Protein AF-A0A934HRL0-F1 (afdb_monomer_lite)

Organism: NCBI:txid2795731

Sequence (102 aa):
MAGRKRFSDLEMTQWEEAAETKRPSPIEYPNADEIPRTTGLALHALPDGIAARFRQADGSEVTLNLNPIVAFSLARTITAGGVAAGWLNTNGQPCNPIDTDE

pLDDT: mean 78.69, std 13.92, range [35.19, 93.19]

Secondary structure (DSSP, 8-state):
----PPPPHHHHHHHHHHHHHTPPPP--PPPTTTS--EEEEEEEEETTEEEEEEEETTS-EEEEEE-HHHHHHHHHHHHHHHHHTTSB-TTSPBP-------

Foldseek 3Di:
DPPDDDDDPVNVVVVVVVCVVPPPDPPPPDDPVPPFAFPDWDWDDDPFFIWIWTQGPVRDIDIDTGGNVRRVVVLVVVQVVCCVVQQAPPVSHGPPPDPPDD

Radius of gyration: 20.65 Å; chains: 1; bounding box: 60×29×47 Å

Structure (mmCIF, N/CA/C/O backbone):
data_AF-A0A934HRL0-F1
#
_entry.id   AF-A0A934HRL0-F1
#
loop_
_atom_site.group_PDB
_atom_site.id
_atom_site.type_symbol
_atom_site.label_atom_id
_atom_site.label_alt_id
_atom_site.label_comp_id
_atom_site.label_asym_id
_atom_site.label_entity_id
_atom_site.label_seq_id
_atom_site.pdbx_PDB_ins_code
_atom_site.Cartn_x
_atom_site.Cartn_y
_atom_site.Cartn_z
_atom_site.occupancy
_atom_site.B_iso_or_equiv
_atom_site.auth_seq_id
_atom_site.auth_comp_id
_atom_site.auth_asym_id
_atom_site.auth_atom_id
_atom_site.pdbx_PDB_model_num
ATOM 1 N N . MET A 1 1 ? -36.374 -5.136 11.683 1.00 46.22 1 MET A N 1
ATOM 2 C CA . MET A 1 1 ? -35.178 -4.420 11.191 1.00 46.22 1 MET A CA 1
ATOM 3 C C . MET A 1 1 ? -35.010 -3.166 12.033 1.00 46.22 1 MET A C 1
ATOM 5 O O . MET A 1 1 ? -35.846 -2.280 11.934 1.00 46.22 1 MET A O 1
ATOM 9 N N . ALA A 1 2 ? -34.024 -3.122 12.930 1.00 49.66 2 ALA A N 1
ATOM 10 C CA . ALA A 1 2 ? -33.752 -1.918 13.713 1.00 49.66 2 ALA A CA 1
ATOM 11 C C . ALA A 1 2 ? -33.122 -0.874 12.780 1.00 49.66 2 ALA A C 1
ATOM 13 O O . ALA A 1 2 ? -32.036 -1.099 12.247 1.00 49.66 2 ALA A O 1
ATOM 14 N N . GLY A 1 3 ? -33.838 0.221 12.512 1.00 52.28 3 GLY A N 1
ATOM 15 C CA . GLY A 1 3 ? -33.319 1.319 11.701 1.00 52.28 3 GLY A CA 1
ATOM 16 C C . GLY A 1 3 ? -32.042 1.860 12.336 1.00 52.28 3 GLY A C 1
ATOM 17 O O . GLY A 1 3 ? -32.031 2.154 13.531 1.00 52.28 3 GLY A O 1
ATOM 18 N N . ARG A 1 4 ? -30.956 1.955 11.558 1.00 60.72 4 ARG A N 1
ATOM 19 C CA . ARG A 1 4 ? -29.721 2.602 12.017 1.00 60.72 4 ARG A CA 1
ATOM 20 C C . ARG A 1 4 ? -30.073 4.023 12.454 1.00 60.72 4 ARG A C 1
ATOM 22 O O . ARG A 1 4 ? -30.495 4.837 11.634 1.00 60.72 4 ARG A O 1
ATOM 29 N N . LYS A 1 5 ? -29.957 4.281 13.755 1.00 76.88 5 LYS A N 1
ATOM 30 C CA . LYS A 1 5 ? -30.200 5.591 14.355 1.00 76.88 5 LYS A CA 1
ATOM 31 C C . LYS A 1 5 ? -29.153 6.546 13.779 1.00 76.88 5 LYS A C 1
ATOM 33 O O . LYS A 1 5 ? -27.967 6.228 13.810 1.00 76.88 5 LYS A O 1
ATOM 38 N N . ARG A 1 6 ? -29.589 7.654 13.173 1.00 81.38 6 ARG A N 1
ATOM 39 C CA . ARG A 1 6 ? -28.662 8.714 12.753 1.00 81.38 6 ARG A CA 1
ATOM 40 C C . ARG A 1 6 ? -27.983 9.274 14.001 1.00 81.38 6 ARG A C 1
ATOM 42 O O . ARG A 1 6 ? -28.641 9.371 15.038 1.00 81.38 6 ARG A O 1
ATOM 49 N N . PHE A 1 7 ? -26.707 9.624 13.877 1.00 85.38 7 PHE A N 1
ATOM 50 C CA . PHE A 1 7 ? -26.019 10.392 14.906 1.00 85.38 7 PHE A CA 1
ATOM 51 C C . PHE A 1 7 ? -26.753 11.718 15.108 1.00 85.38 7 PHE A C 1
ATOM 53 O O . PHE A 1 7 ? -27.204 12.341 14.144 1.00 85.38 7 PHE A O 1
ATOM 60 N N . SER A 1 8 ? -26.933 12.089 16.367 1.00 89.38 8 SER A N 1
ATOM 61 C CA . SER A 1 8 ? -27.444 13.392 16.768 1.00 89.38 8 SER A CA 1
ATOM 62 C C . SER A 1 8 ? -26.399 14.479 16.528 1.00 89.38 8 SER A C 1
ATOM 64 O O . SER A 1 8 ? -25.200 14.202 16.480 1.00 89.38 8 SER A O 1
ATOM 66 N N . ASP A 1 9 ? -26.852 15.727 16.432 1.00 90.94 9 ASP A N 1
ATOM 67 C CA . ASP A 1 9 ? -25.958 16.875 16.243 1.00 90.94 9 ASP A CA 1
ATOM 68 C C . ASP A 1 9 ? -24.924 16.973 17.378 1.00 90.94 9 ASP A C 1
ATOM 70 O O . ASP A 1 9 ? -23.756 17.249 17.131 1.00 90.94 9 ASP A O 1
ATOM 74 N N . LEU A 1 10 ? -25.320 16.631 18.611 1.00 91.25 10 LEU A N 1
ATOM 75 C CA . LEU A 1 10 ? -24.422 16.591 19.767 1.00 91.25 10 LEU A CA 1
ATOM 76 C C . LEU A 1 10 ? -23.323 15.527 19.629 1.00 91.25 10 LEU A C 1
ATOM 78 O O . LEU A 1 10 ? -22.169 15.796 19.953 1.00 91.25 10 LEU A O 1
ATOM 82 N N . GLU A 1 11 ? -23.667 14.328 19.149 1.00 89.56 11 GLU A N 1
ATOM 83 C CA . GLU A 1 11 ? -22.688 13.258 18.903 1.00 89.56 11 GLU A CA 1
ATOM 84 C C . GLU A 1 11 ? -21.698 13.653 17.800 1.00 89.56 11 GLU A C 1
ATOM 86 O O . GLU A 1 11 ? -20.513 13.336 17.900 1.00 89.56 11 GLU A O 1
ATOM 91 N N . MET A 1 12 ? -22.164 14.379 16.778 1.00 91.19 12 MET A N 1
ATOM 92 C CA . MET A 1 12 ? -21.310 14.901 15.710 1.00 91.19 12 MET A CA 1
ATOM 93 C C . MET A 1 12 ? -20.353 15.980 16.225 1.00 91.19 12 MET A C 1
ATOM 95 O O . MET A 1 12 ? -19.151 15.863 16.003 1.00 91.19 12 MET A O 1
ATOM 99 N N . THR A 1 13 ? -20.845 16.969 16.978 1.00 91.31 13 THR A N 1
ATOM 100 C CA . THR A 1 13 ? -20.002 18.034 17.550 1.00 91.31 13 THR A CA 1
ATOM 101 C C . THR A 1 13 ? -18.938 17.473 18.495 1.00 91.31 13 THR A C 1
ATOM 103 O O . THR A 1 13 ? -17.768 17.826 18.387 1.00 91.31 13 THR A O 1
ATOM 106 N N . GLN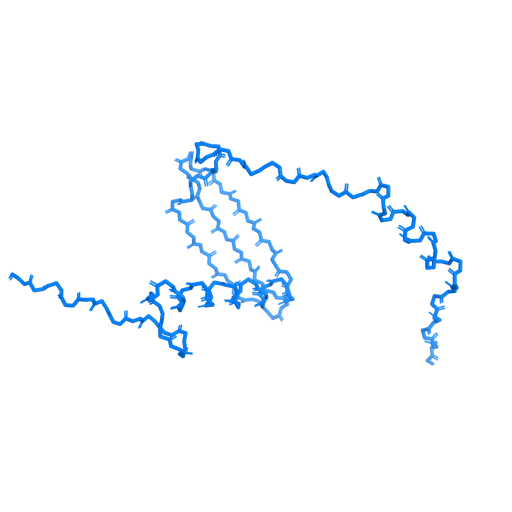 A 1 14 ? -19.304 16.537 19.376 1.00 89.81 14 GLN A N 1
ATOM 107 C CA . GLN A 1 14 ? -18.343 15.900 20.286 1.00 89.81 14 GLN A CA 1
ATOM 108 C C . GLN A 1 14 ? -17.281 15.084 19.540 1.00 89.81 14 GLN A C 1
ATOM 110 O O . GLN A 1 14 ? -16.123 15.032 19.960 1.00 89.81 14 GLN A O 1
ATOM 115 N N . TRP A 1 15 ? -17.661 14.429 18.441 1.00 85.38 15 TRP A N 1
ATOM 116 C CA . TRP A 1 15 ? -16.716 13.703 17.599 1.00 85.38 15 TRP A CA 1
ATOM 117 C C . TRP A 1 15 ? -15.746 14.650 16.880 1.00 85.38 15 TRP A C 1
ATOM 119 O O . TRP A 1 15 ? -14.548 14.370 16.856 1.00 85.38 15 TRP A O 1
ATOM 129 N N . GLU A 1 16 ? -16.232 15.777 16.354 1.00 85.12 16 GLU A N 1
ATOM 130 C CA . GLU A 1 16 ? -15.404 16.801 15.705 1.00 85.12 16 GLU A CA 1
ATOM 131 C C . GLU A 1 16 ? -14.391 17.406 16.686 1.00 85.12 16 GLU A C 1
ATOM 133 O O . GLU A 1 16 ? -13.190 17.388 16.416 1.00 85.12 16 GLU A O 1
ATOM 138 N N . GLU A 1 17 ? -14.833 17.827 17.873 1.00 87.06 17 GLU A N 1
ATOM 139 C CA . GLU A 1 17 ? -13.952 18.348 18.930 1.00 87.06 17 GLU A CA 1
ATOM 140 C C . GLU A 1 17 ? -12.891 17.315 19.362 1.00 87.06 17 GLU A C 1
ATOM 142 O O . GLU A 1 17 ? -11.707 17.628 19.548 1.00 87.06 17 GLU A O 1
ATOM 147 N N . ALA A 1 18 ? -13.282 16.042 19.481 1.00 80.06 18 ALA A N 1
ATOM 148 C CA . ALA A 1 18 ? -12.355 14.957 19.791 1.00 80.06 18 ALA A CA 1
ATOM 149 C C . ALA A 1 18 ? -11.348 14.695 18.655 1.00 80.06 18 ALA A C 1
ATOM 151 O O . ALA A 1 18 ? -10.199 14.333 18.922 1.00 80.06 18 ALA A O 1
ATOM 152 N N . ALA A 1 19 ? -11.757 14.866 17.397 1.00 76.62 19 ALA A N 1
ATOM 153 C CA . ALA A 1 19 ? -10.884 14.721 16.237 1.00 76.62 19 ALA A CA 1
ATOM 154 C C . ALA A 1 19 ? -9.869 15.869 16.142 1.00 76.62 19 ALA A C 1
ATOM 156 O O . ALA A 1 19 ? -8.720 15.640 15.766 1.00 76.62 19 ALA A O 1
ATOM 157 N N . GLU A 1 20 ? -10.254 17.088 16.528 1.00 73.44 20 GLU A N 1
ATOM 158 C CA . GLU A 1 20 ? -9.348 18.239 16.550 1.00 73.44 20 GLU A CA 1
ATOM 159 C C . GLU A 1 20 ? -8.294 18.151 17.653 1.00 73.44 20 GLU A C 1
ATOM 161 O O . GLU A 1 20 ? -7.124 18.459 17.424 1.00 73.44 20 GLU A O 1
ATOM 166 N N . THR A 1 21 ? -8.686 17.674 18.833 1.00 71.44 21 THR A N 1
ATOM 167 C CA . THR A 1 21 ? -7.776 17.505 19.977 1.00 71.44 21 THR A CA 1
ATOM 168 C C . THR A 1 21 ? -6.824 16.317 19.825 1.00 71.44 21 THR A C 1
ATOM 170 O O . THR A 1 21 ? -5.763 16.299 20.446 1.00 71.44 21 THR A O 1
ATOM 173 N N . LYS A 1 22 ? -7.165 15.337 18.979 1.00 62.72 22 LYS A N 1
ATOM 174 C CA . LYS A 1 22 ? -6.344 14.151 18.677 1.00 62.72 22 LYS A CA 1
ATOM 175 C C . LYS A 1 22 ? -5.798 14.161 17.253 1.00 62.72 22 LYS A C 1
ATOM 177 O O . LYS A 1 22 ? -5.583 13.093 16.673 1.00 62.72 22 LYS A O 1
ATOM 182 N N . ARG A 1 23 ? -5.587 15.345 16.669 1.00 63.69 23 ARG A N 1
ATOM 183 C CA . ARG A 1 23 ? -4.921 15.437 15.367 1.00 63.69 23 ARG A CA 1
ATOM 184 C C . ARG A 1 23 ? -3.571 14.721 15.471 1.00 63.69 23 ARG A C 1
ATOM 186 O O . ARG A 1 23 ? -2.820 15.012 16.405 1.00 63.69 23 ARG A O 1
ATOM 193 N N . PRO A 1 24 ? -3.266 13.775 14.562 1.00 62.59 24 PRO A N 1
ATOM 194 C CA . PRO A 1 24 ? -1.934 13.206 14.483 1.00 62.59 24 PRO A CA 1
ATOM 195 C C . PRO A 1 24 ? -0.925 14.347 14.436 1.00 62.59 24 PRO A C 1
ATOM 197 O O . PRO A 1 24 ? -1.152 15.335 13.729 1.00 62.59 24 PRO A O 1
ATOM 200 N N . SER A 1 25 ? 0.158 14.223 15.202 1.00 65.75 25 SER A N 1
ATOM 201 C CA . SER A 1 25 ? 1.264 15.167 15.105 1.00 65.75 25 SER A CA 1
ATOM 202 C C . SER A 1 25 ? 1.647 15.330 13.631 1.00 65.75 25 SER A C 1
ATOM 204 O O . SER A 1 25 ? 1.589 14.340 12.888 1.00 65.75 25 SER A O 1
ATOM 206 N N . PRO A 1 26 ? 2.012 16.548 13.191 1.00 61.47 26 PRO A N 1
ATOM 207 C CA . PRO A 1 26 ? 2.562 16.745 11.862 1.00 61.47 26 PRO A CA 1
ATOM 208 C C . PRO A 1 26 ? 3.627 15.680 11.613 1.00 61.47 26 PRO A C 1
ATOM 210 O O . PRO A 1 26 ? 4.503 15.475 12.452 1.00 61.47 26 PRO A O 1
ATOM 213 N N . ILE A 1 27 ? 3.498 14.956 10.504 1.00 63.94 27 ILE A N 1
ATOM 214 C CA . ILE A 1 27 ? 4.500 13.971 10.121 1.00 63.94 27 ILE A CA 1
ATOM 215 C C . ILE A 1 27 ? 5.743 14.778 9.760 1.00 63.94 27 ILE A C 1
ATOM 217 O O . ILE A 1 27 ? 5.788 15.416 8.708 1.00 63.94 27 ILE A O 1
ATOM 221 N N . GLU A 1 28 ? 6.731 14.791 10.648 1.00 64.94 28 GLU A N 1
ATOM 222 C CA . GLU A 1 28 ? 8.091 15.127 10.253 1.00 64.94 28 GLU A CA 1
ATOM 223 C C . GLU A 1 28 ? 8.499 14.054 9.247 1.00 64.94 28 GLU A C 1
ATOM 225 O O . GLU A 1 28 ? 8.483 12.861 9.557 1.00 64.94 28 GLU A O 1
ATOM 230 N N . TYR A 1 29 ? 8.740 14.460 7.999 1.00 58.22 29 TYR A N 1
ATOM 231 C CA . TYR A 1 29 ? 9.237 13.526 7.000 1.00 58.22 29 TYR A CA 1
ATOM 232 C C . TYR A 1 29 ? 10.587 13.019 7.511 1.00 58.22 29 TYR A C 1
ATOM 234 O O . TYR A 1 29 ? 11.484 13.846 7.690 1.00 58.22 29 TYR A O 1
ATOM 242 N N . PRO A 1 30 ? 10.733 11.709 7.778 1.00 58.84 30 PRO A N 1
ATOM 243 C CA . PRO A 1 30 ? 11.999 11.168 8.244 1.00 58.84 30 PRO A CA 1
ATOM 244 C C . PRO A 1 30 ? 13.102 11.548 7.260 1.00 58.84 30 PRO A C 1
ATOM 246 O O . PRO A 1 30 ? 12.879 11.564 6.040 1.00 58.84 30 PRO A O 1
ATOM 249 N N . ASN A 1 31 ? 14.292 11.846 7.784 1.00 64.31 31 ASN A N 1
ATOM 250 C CA . ASN A 1 31 ? 15.462 12.030 6.932 1.00 64.31 31 ASN A CA 1
ATOM 251 C C . ASN A 1 31 ? 15.621 10.784 6.048 1.00 64.31 31 ASN A C 1
ATOM 253 O O . ASN A 1 31 ? 15.291 9.675 6.467 1.00 64.31 31 ASN A O 1
ATOM 257 N N . ALA A 1 32 ? 16.132 10.930 4.823 1.00 61.50 32 ALA A N 1
ATOM 258 C CA . ALA A 1 32 ? 16.281 9.791 3.906 1.00 61.50 32 ALA A CA 1
ATOM 259 C C . ALA A 1 32 ? 17.090 8.622 4.516 1.00 61.50 32 ALA A C 1
ATOM 261 O O . ALA A 1 32 ? 16.902 7.470 4.126 1.00 61.50 32 ALA A O 1
ATOM 262 N N . ASP A 1 33 ? 17.945 8.923 5.497 1.00 65.00 33 ASP A N 1
ATOM 263 C CA . ASP A 1 33 ? 18.749 7.962 6.256 1.00 65.00 33 ASP A CA 1
ATOM 264 C C . ASP A 1 33 ? 17.971 7.241 7.376 1.00 65.00 33 ASP A C 1
ATOM 266 O O . ASP A 1 33 ? 18.381 6.172 7.820 1.00 65.00 33 ASP A O 1
ATOM 270 N N . GLU A 1 34 ? 16.834 7.788 7.809 1.00 64.31 34 GLU A N 1
ATOM 271 C CA . GLU A 1 34 ? 15.942 7.227 8.836 1.00 64.31 34 GLU A CA 1
ATOM 272 C C . GLU A 1 34 ? 14.820 6.370 8.237 1.00 64.31 34 GLU A C 1
ATOM 274 O O . GLU A 1 34 ? 14.162 5.619 8.957 1.00 64.31 34 GLU A O 1
ATOM 279 N N . ILE A 1 35 ? 14.587 6.462 6.922 1.00 68.44 35 ILE A N 1
ATOM 280 C CA . ILE A 1 35 ? 13.593 5.636 6.235 1.00 68.44 35 ILE A CA 1
ATOM 281 C C . ILE A 1 35 ? 14.124 4.199 6.177 1.00 68.44 35 ILE A C 1
ATOM 283 O O . ILE A 1 35 ? 15.140 3.955 5.514 1.00 68.44 35 ILE A O 1
ATOM 287 N N . PRO A 1 36 ? 13.441 3.216 6.799 1.00 66.44 36 PRO A N 1
ATOM 288 C CA . PRO A 1 36 ? 13.862 1.827 6.722 1.00 66.44 36 PRO A CA 1
ATOM 289 C C . PRO A 1 36 ? 13.929 1.386 5.261 1.00 66.44 36 PRO A C 1
ATOM 291 O O . PRO A 1 36 ? 12.922 1.352 4.545 1.00 66.44 36 PRO A O 1
ATOM 294 N N . ARG A 1 37 ? 15.136 1.056 4.794 1.00 77.00 37 AR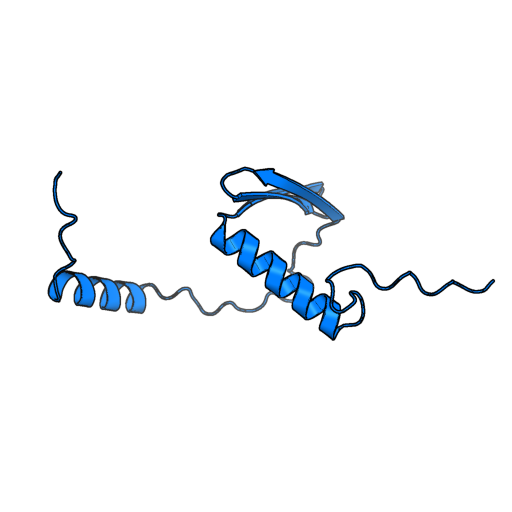G A N 1
ATOM 295 C CA . ARG A 1 37 ? 15.337 0.611 3.416 1.00 77.00 37 ARG A CA 1
ATOM 296 C C . ARG A 1 37 ? 14.736 -0.776 3.255 1.00 77.00 37 ARG A C 1
ATOM 298 O O . ARG A 1 37 ? 15.236 -1.753 3.810 1.00 77.00 37 ARG A O 1
ATOM 305 N N . THR A 1 38 ? 13.658 -0.847 2.484 1.00 80.88 38 THR A N 1
ATOM 306 C CA . THR A 1 38 ? 13.036 -2.116 2.107 1.00 80.88 38 THR A CA 1
ATOM 307 C C . THR A 1 38 ? 13.899 -2.791 1.045 1.00 80.88 38 THR A C 1
ATOM 309 O O . THR A 1 38 ? 14.132 -2.227 -0.020 1.00 80.88 38 THR A O 1
ATOM 312 N N . THR A 1 39 ? 14.360 -4.004 1.333 1.00 87.19 39 THR A N 1
ATOM 313 C CA . THR A 1 39 ? 15.142 -4.852 0.419 1.00 87.19 39 THR A CA 1
ATOM 314 C C . THR A 1 39 ? 14.293 -5.928 -0.253 1.00 87.19 39 THR A C 1
ATOM 316 O O . THR A 1 39 ? 14.714 -6.507 -1.250 1.00 87.19 39 THR A O 1
ATOM 319 N N . GLY A 1 40 ? 13.086 -6.190 0.257 1.00 84.38 40 GLY A N 1
ATOM 320 C CA . GLY A 1 40 ? 12.142 -7.121 -0.352 1.00 84.38 40 GLY A CA 1
ATOM 321 C C . GLY A 1 40 ? 10.692 -6.741 -0.083 1.00 84.38 40 GLY A C 1
ATOM 322 O O . GLY A 1 40 ? 10.362 -6.263 1.001 1.00 84.38 40 GLY A O 1
ATOM 323 N N . LEU A 1 41 ? 9.830 -6.990 -1.068 1.00 89.75 41 LEU A N 1
ATOM 324 C CA . LEU A 1 41 ? 8.391 -6.757 -0.999 1.00 89.75 41 LEU A CA 1
ATOM 325 C C . LEU A 1 41 ? 7.646 -8.015 -1.448 1.00 89.75 41 LEU A C 1
ATOM 327 O O . LEU A 1 41 ? 7.908 -8.541 -2.528 1.00 89.75 41 LEU A O 1
ATOM 331 N N . ALA A 1 42 ? 6.683 -8.459 -0.644 1.00 88.19 42 ALA A N 1
ATOM 332 C CA . ALA A 1 42 ? 5.686 -9.444 -1.038 1.00 88.19 42 ALA A CA 1
ATOM 333 C C . ALA A 1 42 ? 4.284 -8.870 -0.813 1.00 88.19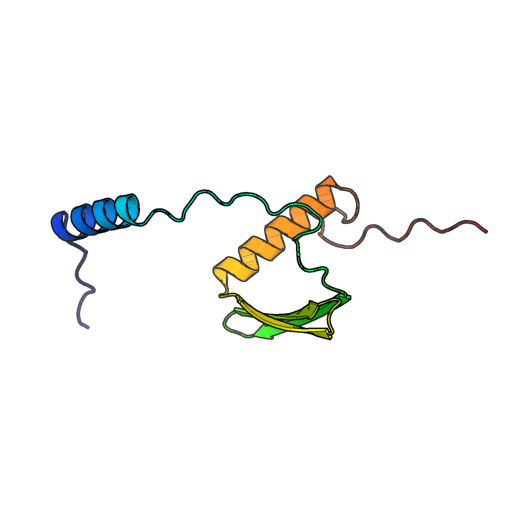 42 ALA A C 1
ATOM 335 O O . ALA A 1 42 ? 3.983 -8.348 0.261 1.00 88.19 42 ALA A O 1
ATOM 336 N N . LEU A 1 43 ? 3.430 -8.981 -1.828 1.00 89.44 43 LEU A N 1
ATOM 337 C CA . LEU A 1 43 ? 2.042 -8.533 -1.781 1.00 89.44 43 LEU A CA 1
ATOM 338 C C . LEU A 1 43 ? 1.114 -9.734 -1.927 1.00 89.44 43 LEU A C 1
ATOM 340 O O . LEU A 1 43 ? 1.323 -10.584 -2.794 1.00 89.44 43 LEU A O 1
ATOM 344 N N . HIS A 1 44 ? 0.069 -9.778 -1.109 1.00 89.56 44 HIS A N 1
ATOM 345 C CA . HIS A 1 44 ? -1.004 -10.750 -1.243 1.00 89.56 44 HIS A CA 1
ATOM 346 C C . HIS A 1 44 ? -2.356 -10.043 -1.195 1.00 89.56 44 HIS A C 1
ATOM 348 O O . HIS A 1 44 ? -2.682 -9.372 -0.214 1.00 89.56 44 HIS A O 1
ATOM 354 N N . ALA A 1 45 ? -3.125 -10.175 -2.275 1.00 85.38 45 ALA A N 1
ATOM 355 C CA . ALA A 1 45 ? -4.482 -9.658 -2.348 1.00 85.38 45 ALA A CA 1
ATOM 356 C C . ALA A 1 45 ? -5.444 -10.641 -1.673 1.00 85.38 45 ALA A C 1
ATOM 358 O O . ALA A 1 45 ? -5.448 -11.831 -1.984 1.00 85.38 45 ALA A O 1
ATOM 359 N N . LEU A 1 46 ? -6.262 -10.122 -0.766 1.00 84.06 46 LEU A N 1
ATOM 360 C CA . LEU A 1 46 ? -7.317 -10.840 -0.066 1.00 84.06 46 LEU A CA 1
ATOM 361 C C . LEU A 1 46 ? -8.679 -10.250 -0.472 1.00 84.06 46 LEU A C 1
ATOM 363 O O . LEU A 1 46 ? -8.740 -9.104 -0.926 1.00 84.06 46 LEU A O 1
ATOM 367 N N . PRO A 1 47 ? -9.792 -10.984 -0.302 1.00 80.38 47 PRO A N 1
ATOM 368 C CA . PRO A 1 47 ? -11.128 -10.459 -0.601 1.00 80.38 47 PRO A CA 1
ATOM 369 C C . PRO A 1 47 ? -11.474 -9.162 0.150 1.00 80.38 47 PRO A C 1
ATOM 371 O O . PRO A 1 47 ? -12.305 -8.379 -0.303 1.00 80.38 47 PRO A O 1
ATOM 374 N N . ASP A 1 48 ? -10.839 -8.940 1.297 1.00 86.06 48 ASP A N 1
ATOM 375 C CA . ASP A 1 48 ? -11.058 -7.840 2.229 1.00 86.06 48 ASP A CA 1
ATOM 376 C C . ASP A 1 48 ? -9.867 -6.873 2.328 1.00 86.06 48 ASP A C 1
ATOM 378 O O . ASP A 1 48 ? -9.880 -5.990 3.186 1.00 86.06 48 ASP A O 1
ATOM 382 N N . GLY A 1 49 ? -8.859 -6.966 1.452 1.00 88.31 49 GLY A N 1
ATOM 383 C CA . GLY A 1 49 ? -7.736 -6.027 1.481 1.00 88.31 49 GLY A CA 1
ATOM 384 C C . GLY A 1 49 ? -6.452 -6.515 0.819 1.00 88.31 49 GLY A C 1
ATOM 385 O O . GLY A 1 49 ? -6.455 -7.372 -0.060 1.00 88.31 49 GLY A O 1
ATOM 386 N N . ILE A 1 50 ? -5.327 -5.937 1.239 1.00 91.12 50 ILE A N 1
ATOM 387 C CA . ILE A 1 50 ? -3.982 -6.337 0.811 1.00 91.12 50 ILE A CA 1
ATOM 388 C C . ILE A 1 50 ? -3.103 -6.514 2.044 1.00 91.12 50 ILE A C 1
ATOM 390 O O . ILE A 1 50 ? -3.000 -5.608 2.869 1.00 91.12 50 ILE A O 1
ATOM 394 N N . ALA A 1 51 ? -2.416 -7.649 2.131 1.00 91.62 51 ALA A N 1
ATOM 395 C CA . ALA A 1 51 ? -1.297 -7.824 3.044 1.00 91.62 51 ALA A CA 1
ATOM 396 C C . ALA A 1 51 ? 0.009 -7.512 2.302 1.00 91.62 51 ALA A C 1
ATOM 398 O O . ALA A 1 51 ? 0.307 -8.116 1.268 1.00 91.62 51 ALA A O 1
ATOM 399 N N . ALA A 1 52 ? 0.783 -6.568 2.829 1.00 90.81 52 ALA A N 1
ATOM 400 C CA . ALA A 1 52 ? 2.090 -6.194 2.311 1.00 90.81 52 ALA A CA 1
ATOM 401 C C . ALA A 1 52 ? 3.168 -6.548 3.336 1.00 90.81 52 ALA A C 1
ATOM 403 O O . ALA A 1 52 ? 3.169 -6.020 4.448 1.00 90.81 52 ALA A O 1
ATOM 404 N N . ARG A 1 53 ? 4.081 -7.447 2.968 1.00 93.19 53 ARG A N 1
ATOM 405 C CA . ARG A 1 53 ? 5.234 -7.829 3.788 1.00 93.19 53 ARG A CA 1
ATOM 406 C C . ARG A 1 53 ? 6.488 -7.191 3.213 1.00 93.19 53 ARG A C 1
ATOM 408 O O . ARG A 1 53 ? 6.799 -7.371 2.037 1.00 93.19 53 ARG A O 1
ATOM 415 N N . PHE A 1 54 ? 7.205 -6.483 4.068 1.00 91.44 54 PHE A N 1
ATOM 416 C CA . PHE A 1 54 ? 8.441 -5.784 3.760 1.00 91.44 54 PHE A CA 1
ATOM 417 C C . PHE A 1 54 ? 9.575 -6.460 4.516 1.00 91.44 54 PHE A C 1
ATOM 419 O O . PHE A 1 54 ? 9.462 -6.670 5.723 1.00 91.44 54 PHE A O 1
ATOM 426 N N . ARG A 1 55 ? 10.663 -6.780 3.820 1.00 92.50 55 ARG A N 1
ATOM 427 C CA . ARG A 1 55 ? 11.939 -7.117 4.451 1.00 92.50 55 ARG A CA 1
ATOM 428 C C . ARG A 1 55 ? 12.814 -5.877 4.454 1.00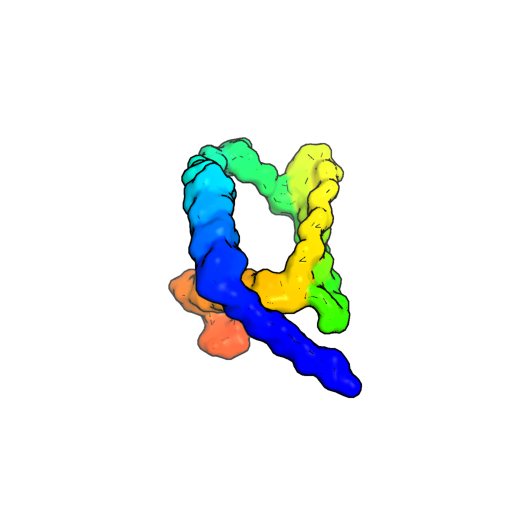 92.50 55 ARG A C 1
ATOM 430 O O . ARG A 1 55 ? 12.971 -5.240 3.412 1.00 92.50 55 ARG A O 1
ATOM 437 N N . GLN A 1 56 ? 13.355 -5.532 5.610 1.00 89.88 56 GLN A N 1
ATOM 438 C CA . GLN A 1 56 ? 14.243 -4.391 5.783 1.00 89.88 56 GLN A CA 1
ATOM 439 C C . GLN A 1 56 ? 15.710 -4.807 5.612 1.00 89.88 56 GLN A C 1
ATOM 441 O O . GLN A 1 56 ? 16.048 -5.993 5.591 1.00 89.88 56 GLN A O 1
ATOM 446 N N . ALA A 1 57 ? 16.595 -3.825 5.448 1.00 85.56 57 ALA A N 1
ATOM 447 C CA . ALA A 1 57 ? 18.030 -4.055 5.273 1.00 85.56 57 ALA A CA 1
ATOM 448 C C . ALA A 1 57 ? 18.702 -4.724 6.486 1.00 85.56 57 ALA A C 1
ATOM 450 O O . ALA A 1 57 ? 19.672 -5.456 6.310 1.00 85.56 57 ALA A O 1
ATOM 451 N N . ASP A 1 58 ? 18.167 -4.526 7.692 1.00 86.12 58 ASP A N 1
ATOM 452 C CA . ASP A 1 58 ? 18.617 -5.201 8.916 1.00 86.12 58 ASP A CA 1
ATOM 453 C C . ASP A 1 58 ? 18.095 -6.650 9.039 1.00 86.12 58 ASP A C 1
ATOM 455 O O . ASP A 1 58 ? 18.386 -7.343 10.012 1.00 86.12 58 ASP A O 1
ATOM 459 N N . GLY A 1 59 ? 17.329 -7.119 8.047 1.00 87.19 59 GLY A N 1
ATOM 460 C CA . GLY A 1 59 ? 16.716 -8.443 8.018 1.00 87.19 59 GLY A CA 1
ATOM 461 C C . GLY A 1 59 ? 15.394 -8.541 8.779 1.00 87.19 59 GLY A C 1
ATOM 462 O O . GLY A 1 59 ? 14.751 -9.590 8.712 1.00 87.19 59 GLY A O 1
ATOM 463 N N . SER A 1 60 ? 14.958 -7.476 9.461 1.00 89.88 60 SER A N 1
ATOM 464 C CA . SER A 1 60 ? 13.647 -7.435 10.099 1.00 89.88 60 SER A CA 1
ATOM 465 C C . SER A 1 60 ? 12.530 -7.457 9.058 1.00 89.88 60 SER A C 1
ATOM 467 O O . SER A 1 60 ? 12.709 -7.109 7.884 1.00 89.88 60 SER A O 1
ATOM 469 N N . GLU A 1 61 ? 11.351 -7.903 9.484 1.00 92.44 61 GLU A N 1
ATOM 470 C CA . GLU A 1 61 ? 10.190 -7.988 8.613 1.00 92.44 61 GLU A CA 1
ATOM 471 C C . GLU A 1 61 ? 8.991 -7.279 9.226 1.00 92.44 61 GLU A C 1
ATOM 473 O O . GLU A 1 61 ? 8.638 -7.488 10.386 1.00 92.44 61 GLU A O 1
ATOM 478 N N . VAL A 1 62 ? 8.341 -6.455 8.410 1.00 91.00 62 VAL A N 1
ATOM 479 C CA . VAL A 1 62 ? 7.146 -5.699 8.782 1.00 91.00 62 VAL A CA 1
ATOM 480 C C . VAL A 1 62 ? 6.005 -6.132 7.881 1.00 91.00 62 VAL A C 1
ATOM 482 O O . VAL A 1 62 ? 6.162 -6.218 6.665 1.00 91.00 62 VAL A O 1
ATOM 485 N N . THR A 1 63 ? 4.844 -6.402 8.472 1.00 92.00 63 THR A N 1
ATOM 486 C CA . THR A 1 63 ? 3.617 -6.688 7.722 1.00 92.00 63 THR A CA 1
ATOM 487 C C . THR A 1 63 ? 2.611 -5.572 7.946 1.00 92.00 63 THR A C 1
ATOM 489 O O . THR A 1 63 ? 2.268 -5.261 9.084 1.00 92.00 63 THR A O 1
ATOM 492 N N . LEU A 1 64 ? 2.129 -4.987 6.853 1.00 89.56 64 LEU A N 1
ATOM 493 C CA . LEU A 1 64 ? 1.052 -4.007 6.842 1.00 89.56 64 LEU A CA 1
ATOM 494 C C . LEU A 1 64 ? -0.196 -4.642 6.232 1.00 89.56 64 LEU A C 1
ATOM 496 O O . LEU A 1 64 ? -0.160 -5.133 5.105 1.00 89.56 64 LEU A O 1
ATOM 500 N N . ASN A 1 65 ? -1.304 -4.599 6.969 1.00 91.31 65 ASN A N 1
ATOM 501 C CA . ASN A 1 65 ? -2.611 -5.015 6.470 1.00 91.31 65 ASN A CA 1
ATOM 502 C C . ASN A 1 65 ? -3.391 -3.771 6.054 1.00 91.31 65 ASN A C 1
ATOM 504 O O . ASN A 1 65 ? -3.749 -2.934 6.883 1.00 91.31 65 ASN A O 1
ATOM 508 N N . LEU A 1 66 ? -3.631 -3.643 4.756 1.00 91.50 66 LEU A N 1
ATOM 509 C CA . LEU A 1 66 ? -4.355 -2.535 4.162 1.00 91.50 66 LEU A CA 1
ATOM 510 C C . LEU A 1 66 ? -5.797 -2.971 3.933 1.00 91.50 66 LEU A C 1
ATOM 512 O O . LEU A 1 66 ? -6.050 -3.939 3.218 1.00 91.50 66 LEU A O 1
ATOM 516 N N . ASN A 1 67 ? -6.749 -2.234 4.502 1.00 92.31 67 ASN A N 1
ATOM 517 C CA . ASN A 1 67 ? -8.158 -2.417 4.161 1.00 92.31 67 ASN A CA 1
ATOM 518 C C . ASN A 1 67 ? -8.405 -2.078 2.668 1.00 92.31 67 ASN A C 1
ATOM 520 O O . ASN A 1 67 ? -7.554 -1.438 2.037 1.00 92.31 67 ASN A O 1
ATOM 524 N N . PRO A 1 68 ? -9.567 -2.432 2.087 1.00 87.06 68 PRO A N 1
ATOM 525 C CA . PRO A 1 68 ? -9.802 -2.293 0.649 1.00 87.06 68 PRO A CA 1
ATOM 526 C C . PRO A 1 68 ? -9.702 -0.850 0.149 1.00 87.06 68 PRO A C 1
ATOM 528 O O . PRO A 1 68 ? -9.220 -0.601 -0.953 1.00 87.06 68 PRO A O 1
ATOM 531 N N . ILE A 1 69 ? -10.134 0.114 0.967 1.00 89.19 69 ILE A N 1
ATOM 532 C CA . ILE A 1 69 ? -10.138 1.537 0.609 1.00 89.19 69 ILE A CA 1
ATOM 533 C C . ILE A 1 69 ? -8.705 2.069 0.553 1.00 89.19 69 ILE A C 1
ATOM 535 O O . ILE A 1 69 ? -8.331 2.761 -0.397 1.00 89.19 69 ILE A O 1
ATOM 539 N N . VAL A 1 70 ? -7.888 1.726 1.550 1.00 87.25 70 VAL A N 1
ATOM 540 C CA . VAL A 1 70 ? -6.474 2.116 1.601 1.00 87.25 70 VAL A CA 1
ATOM 541 C C . VAL A 1 70 ? -5.695 1.435 0.478 1.00 87.25 70 VAL A C 1
ATOM 543 O O . VAL A 1 70 ? -4.933 2.102 -0.215 1.00 87.25 70 VAL A O 1
ATOM 546 N N . ALA A 1 71 ? -5.935 0.144 0.240 1.00 86.88 71 ALA A N 1
ATOM 547 C CA . ALA A 1 71 ? -5.327 -0.612 -0.851 1.00 86.88 71 ALA A CA 1
ATOM 548 C C . ALA A 1 71 ? -5.624 0.009 -2.227 1.00 86.88 71 ALA A C 1
ATOM 550 O O . ALA A 1 71 ? -4.707 0.243 -3.014 1.00 86.88 71 ALA A O 1
ATOM 551 N N . PHE A 1 72 ? -6.891 0.341 -2.496 1.0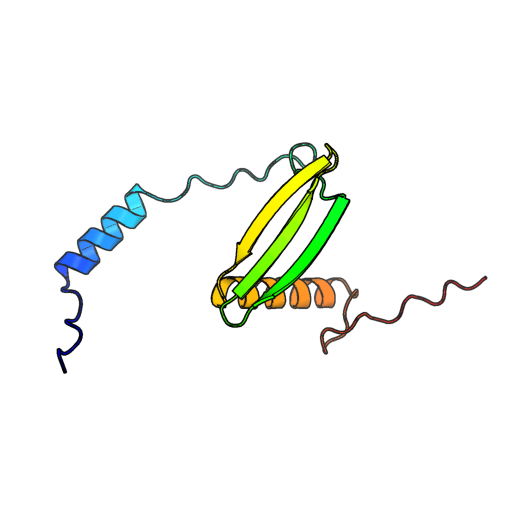0 84.75 72 PHE A N 1
ATOM 552 C CA . PHE A 1 72 ? -7.297 1.009 -3.734 1.00 84.75 72 PHE A CA 1
ATOM 553 C C . PHE A 1 72 ? -6.633 2.382 -3.891 1.00 84.75 72 PHE A C 1
ATOM 555 O O . PHE A 1 72 ? -6.130 2.723 -4.964 1.00 84.75 72 PHE A O 1
ATOM 562 N N . SER A 1 73 ? -6.602 3.165 -2.811 1.00 86.75 73 SER A N 1
ATOM 563 C CA . SER A 1 73 ? -6.014 4.507 -2.824 1.00 86.75 73 SER A CA 1
ATOM 564 C C . SER A 1 73 ? -4.505 4.451 -3.070 1.00 86.75 73 SER A C 1
ATOM 566 O O . SER A 1 73 ? -3.986 5.226 -3.870 1.00 86.75 73 SER A O 1
ATOM 568 N N . LEU A 1 74 ? -3.811 3.495 -2.447 1.00 85.00 74 LEU A N 1
ATOM 569 C CA . LEU A 1 74 ? -2.386 3.253 -2.658 1.00 85.00 74 LEU A CA 1
ATOM 570 C C . LEU A 1 74 ? -2.094 2.855 -4.108 1.00 85.00 74 LEU A C 1
ATOM 572 O O . LEU A 1 74 ? -1.220 3.453 -4.732 1.00 85.00 74 LEU A O 1
ATOM 576 N N . ALA A 1 75 ? -2.849 1.899 -4.658 1.00 84.06 75 ALA A N 1
ATOM 577 C CA . ALA A 1 75 ? -2.690 1.468 -6.044 1.00 84.06 75 ALA A CA 1
ATOM 578 C C . ALA A 1 75 ? -2.847 2.649 -7.011 1.00 84.06 75 ALA A C 1
ATOM 580 O O . ALA A 1 75 ? -1.984 2.876 -7.855 1.00 84.06 75 ALA A O 1
ATOM 581 N N . ARG A 1 76 ? -3.891 3.467 -6.829 1.00 85.81 76 ARG A N 1
ATOM 582 C CA . ARG A 1 76 ? -4.132 4.650 -7.663 1.00 85.81 76 ARG A CA 1
ATOM 583 C C . ARG A 1 76 ? -2.992 5.667 -7.578 1.00 85.81 76 ARG A C 1
ATOM 585 O O . ARG A 1 76 ? -2.592 6.200 -8.611 1.00 85.81 76 ARG A O 1
ATOM 592 N N . THR A 1 77 ? -2.466 5.927 -6.382 1.00 86.81 77 THR A N 1
ATOM 593 C CA . THR A 1 77 ? -1.335 6.847 -6.182 1.00 86.81 77 THR A CA 1
ATOM 594 C C . THR A 1 77 ? -0.069 6.335 -6.863 1.00 86.81 77 THR A C 1
ATOM 596 O O . THR A 1 77 ? 0.579 7.095 -7.581 1.00 86.81 77 THR A O 1
ATOM 599 N N . ILE A 1 78 ? 0.256 5.047 -6.699 1.00 84.38 78 ILE A N 1
ATOM 600 C CA . ILE A 1 78 ? 1.421 4.426 -7.344 1.00 84.38 78 ILE A CA 1
ATOM 601 C C . ILE A 1 78 ? 1.278 4.479 -8.865 1.00 84.38 78 ILE A C 1
ATOM 603 O O . ILE A 1 78 ? 2.216 4.883 -9.547 1.00 84.38 78 ILE A O 1
ATOM 607 N N . THR A 1 79 ? 0.109 4.131 -9.408 1.00 83.12 79 THR A N 1
ATOM 608 C CA . THR A 1 79 ? -0.124 4.175 -10.855 1.00 83.12 79 THR A CA 1
ATOM 609 C C . THR A 1 79 ? -0.006 5.596 -11.397 1.00 83.12 79 THR A C 1
ATOM 611 O O . THR A 1 79 ? 0.701 5.810 -12.376 1.00 83.12 79 THR A O 1
ATOM 614 N N . ALA A 1 80 ? -0.638 6.583 -10.755 1.00 82.81 80 ALA A N 1
ATOM 615 C CA . ALA A 1 80 ? -0.563 7.976 -11.193 1.00 82.81 80 ALA A CA 1
ATOM 616 C C . ALA A 1 80 ? 0.874 8.520 -11.149 1.00 82.81 80 ALA A C 1
ATOM 618 O O . ALA A 1 80 ? 1.319 9.151 -12.107 1.00 82.81 80 ALA A O 1
ATOM 619 N N . GLY A 1 81 ? 1.612 8.233 -10.071 1.00 81.19 81 GLY A N 1
ATOM 620 C CA . GLY A 1 81 ? 3.023 8.597 -9.948 1.00 81.19 81 GLY A CA 1
ATOM 621 C C . GLY A 1 81 ? 3.895 7.911 -11.001 1.00 81.19 81 GLY A C 1
ATOM 622 O O . GLY A 1 81 ? 4.712 8.569 -11.636 1.00 81.19 81 GLY A O 1
ATOM 623 N N . GLY A 1 82 ? 3.672 6.617 -11.250 1.00 80.31 82 GLY A N 1
ATOM 624 C CA . GLY A 1 82 ? 4.388 5.853 -12.272 1.00 80.31 82 GLY A CA 1
ATOM 625 C C . GLY A 1 82 ? 4.136 6.364 -13.691 1.00 80.31 82 GLY A C 1
ATOM 626 O O . GLY A 1 82 ? 5.073 6.429 -14.482 1.00 80.31 82 GLY A O 1
ATOM 627 N N . VAL A 1 83 ? 2.908 6.788 -14.004 1.00 80.06 83 VAL A N 1
ATOM 628 C CA . VAL A 1 83 ? 2.587 7.441 -15.285 1.00 80.06 83 VAL A CA 1
ATOM 629 C C . VAL A 1 83 ? 3.276 8.797 -15.398 1.00 80.06 83 VAL A C 1
ATOM 631 O O . VAL A 1 83 ? 3.904 9.080 -16.413 1.00 80.06 83 VAL A O 1
ATOM 634 N N . ALA A 1 84 ? 3.212 9.624 -14.351 1.00 78.62 84 ALA A N 1
ATOM 635 C CA . ALA A 1 84 ? 3.866 10.933 -14.340 1.00 78.62 84 ALA A CA 1
ATOM 636 C C . ALA A 1 84 ? 5.399 10.830 -14.465 1.00 78.62 84 ALA A C 1
ATOM 638 O O . ALA A 1 84 ? 6.021 11.683 -15.092 1.00 78.62 84 ALA A O 1
ATOM 639 N N . ALA A 1 85 ? 5.997 9.775 -13.904 1.00 82.19 85 ALA A N 1
ATOM 640 C CA . ALA A 1 85 ? 7.424 9.476 -14.001 1.00 82.19 85 ALA A CA 1
ATOM 641 C C . ALA A 1 85 ? 7.824 8.763 -15.310 1.00 82.19 85 ALA A C 1
ATOM 643 O O . ALA A 1 85 ? 9.010 8.530 -15.536 1.00 82.19 85 ALA A O 1
ATOM 644 N N . GLY A 1 86 ? 6.862 8.389 -16.162 1.00 81.31 86 GLY A N 1
ATOM 645 C CA . GLY A 1 86 ? 7.108 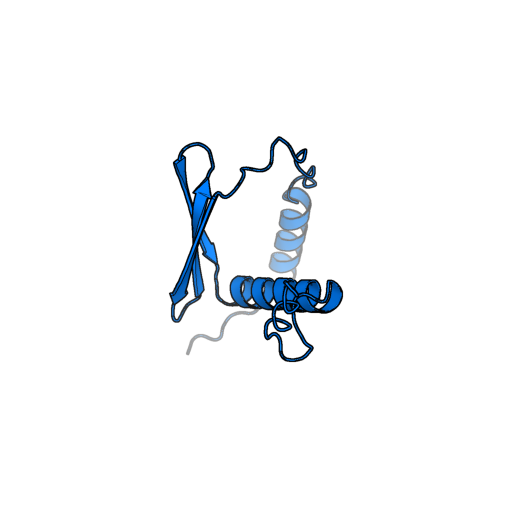7.662 -17.412 1.00 81.31 86 GLY A CA 1
ATOM 646 C C . GLY A 1 86 ? 7.468 6.181 -17.240 1.00 81.31 86 GLY A C 1
ATOM 647 O O . GLY A 1 86 ? 7.818 5.525 -18.217 1.00 81.31 86 GLY A O 1
ATOM 648 N N . TRP A 1 87 ? 7.372 5.633 -16.026 1.00 81.69 87 TRP A N 1
ATOM 649 C CA . TRP A 1 87 ? 7.603 4.208 -15.747 1.00 81.69 87 TRP A CA 1
ATOM 650 C C . TRP A 1 87 ? 6.444 3.333 -16.219 1.00 81.69 87 TRP A C 1
ATOM 652 O O . TRP A 1 87 ? 6.640 2.175 -16.584 1.00 81.69 87 TRP A O 1
ATOM 662 N N . LEU A 1 88 ? 5.232 3.889 -16.183 1.00 84.44 88 LEU A N 1
ATOM 663 C CA . LEU A 1 88 ? 4.008 3.234 -16.618 1.00 84.44 88 LEU A CA 1
ATOM 664 C C . LEU A 1 88 ? 3.375 4.014 -17.773 1.00 84.44 88 LEU A C 1
ATOM 666 O O . LEU A 1 88 ? 3.416 5.243 -17.806 1.00 84.44 88 LEU A O 1
ATOM 670 N N . ASN A 1 89 ? 2.729 3.307 -18.695 1.00 87.94 89 ASN A N 1
ATOM 671 C CA . ASN A 1 89 ? 1.872 3.913 -19.706 1.00 87.94 89 ASN A CA 1
ATOM 672 C C . ASN A 1 89 ? 0.501 4.287 -19.112 1.00 87.94 89 ASN A C 1
ATOM 674 O O . ASN A 1 89 ? 0.167 3.922 -17.985 1.00 87.94 89 ASN A O 1
ATOM 678 N N . THR A 1 90 ? -0.342 4.982 -19.881 1.00 87.88 90 THR A N 1
ATOM 679 C CA . THR A 1 90 ? -1.676 5.432 -19.431 1.00 87.88 90 THR A CA 1
ATOM 680 C C . THR A 1 90 ? -2.628 4.299 -19.035 1.00 87.88 90 THR A C 1
ATOM 682 O O . THR A 1 90 ? -3.608 4.549 -18.338 1.00 87.88 90 THR A O 1
ATOM 685 N N . ASN A 1 91 ? -2.329 3.058 -19.425 1.00 85.75 91 ASN A N 1
ATOM 686 C CA . ASN A 1 91 ? -3.079 1.864 -19.038 1.00 85.75 91 ASN A CA 1
ATOM 687 C C . ASN A 1 91 ? -2.531 1.214 -17.751 1.00 85.75 91 ASN A C 1
ATOM 689 O O . ASN A 1 91 ? -2.995 0.146 -17.359 1.00 85.75 91 ASN A O 1
ATOM 693 N N . GLY A 1 92 ? -1.541 1.832 -17.098 1.00 75.75 92 GLY A N 1
ATOM 694 C CA . GLY A 1 92 ? -0.914 1.339 -15.872 1.00 75.75 92 GLY A CA 1
ATOM 695 C C . GLY A 1 92 ? 0.029 0.154 -16.079 1.00 75.75 92 GLY A C 1
ATOM 696 O O . GLY A 1 92 ? 0.411 -0.490 -15.104 1.00 75.75 92 GLY A O 1
ATOM 697 N N . GLN A 1 93 ? 0.403 -0.152 -17.323 1.00 86.19 93 GLN A N 1
ATOM 698 C CA . GLN A 1 93 ? 1.393 -1.185 -17.620 1.00 86.19 93 GLN A CA 1
ATOM 699 C C . GLN A 1 93 ? 2.794 -0.576 -17.662 1.00 86.19 93 GLN A C 1
ATOM 701 O O . GLN A 1 93 ? 2.912 0.589 -18.042 1.00 86.19 93 GLN A O 1
ATOM 706 N N . PRO A 1 94 ? 3.850 -1.336 -17.321 1.00 86.19 94 PRO A N 1
ATOM 707 C CA . PRO A 1 94 ? 5.219 -0.889 -17.526 1.00 86.19 94 PRO A CA 1
ATOM 708 C C . PRO A 1 94 ? 5.403 -0.391 -18.957 1.00 86.19 94 PRO A C 1
ATOM 710 O O . PRO A 1 94 ? 5.039 -1.081 -19.912 1.00 86.19 94 PRO A O 1
ATOM 713 N N . CYS A 1 95 ? 5.954 0.809 -19.110 1.00 80.94 95 CYS A N 1
ATOM 714 C CA . CYS A 1 95 ? 6.589 1.161 -20.370 1.00 80.94 95 CYS A CA 1
ATOM 715 C C . CYS A 1 95 ? 7.675 0.099 -20.591 1.00 80.94 95 CYS A C 1
ATOM 717 O O . CYS A 1 95 ? 8.437 -0.162 -19.657 1.00 80.94 95 CYS A O 1
ATOM 719 N N . ASN A 1 96 ? 7.684 -0.580 -21.748 1.00 67.12 96 ASN A N 1
ATOM 720 C CA . ASN A 1 96 ? 8.695 -1.601 -22.045 1.00 67.12 96 ASN A CA 1
ATOM 721 C C . ASN A 1 96 ? 10.084 -1.078 -21.648 1.00 67.12 96 ASN A C 1
ATOM 723 O O . ASN A 1 96 ? 10.332 0.123 -21.814 1.00 67.12 96 ASN A O 1
ATOM 727 N N . PRO A 1 97 ? 10.969 -1.940 -21.113 1.00 57.72 97 PRO A N 1
ATOM 728 C CA . PRO A 1 97 ? 12.334 -1.520 -20.854 1.00 57.72 97 PRO A CA 1
ATOM 729 C C . PRO A 1 97 ? 12.873 -0.904 -22.143 1.00 57.72 97 PRO A C 1
ATOM 731 O O . PRO A 1 97 ? 12.626 -1.432 -23.227 1.00 57.72 97 PRO A O 1
ATOM 734 N N . ILE A 1 98 ? 13.541 0.245 -22.016 1.00 54.19 98 ILE A N 1
ATOM 735 C CA . ILE A 1 98 ? 14.438 0.736 -23.059 1.00 54.19 98 ILE A CA 1
ATOM 736 C C . ILE A 1 98 ? 15.255 -0.488 -23.467 1.00 54.19 98 ILE A C 1
ATOM 738 O O . ILE A 1 98 ? 15.891 -1.084 -22.593 1.00 54.19 98 ILE A O 1
ATOM 742 N N . ASP A 1 99 ? 15.147 -0.903 -24.732 1.00 41.44 99 ASP A N 1
ATOM 743 C CA . ASP A 1 99 ? 16.098 -1.829 -25.331 1.00 41.44 99 ASP A CA 1
ATOM 744 C C . ASP A 1 99 ? 17.471 -1.272 -24.956 1.00 41.44 99 ASP A C 1
ATOM 746 O O . ASP A 1 99 ? 17.847 -0.176 -25.376 1.00 41.44 99 ASP A O 1
ATOM 750 N N . THR A 1 100 ? 18.165 -1.933 -24.031 1.00 41.84 100 THR A N 1
ATOM 751 C CA . THR A 1 100 ? 19.563 -1.623 -23.780 1.00 41.84 100 THR A CA 1
ATOM 752 C C . THR A 1 100 ? 20.274 -2.095 -25.030 1.00 41.84 100 THR A C 1
ATOM 754 O O . THR A 1 100 ? 20.591 -3.279 -25.129 1.00 41.84 100 THR A O 1
ATOM 757 N N . ASP A 1 101 ? 20.403 -1.191 -26.001 1.00 37.41 101 ASP A N 1
ATOM 758 C CA . ASP A 1 101 ? 21.272 -1.371 -27.152 1.00 37.41 101 ASP A CA 1
ATOM 759 C C . ASP A 1 101 ? 22.660 -1.783 -26.635 1.00 37.41 101 ASP A C 1
ATOM 761 O O . ASP A 1 101 ? 23.206 -1.168 -25.709 1.00 37.41 101 ASP A O 1
ATOM 765 N N . GLU A 1 102 ? 23.150 -2.884 -27.206 1.00 35.19 102 GLU A N 1
ATOM 766 C CA . GLU A 1 102 ? 24.520 -3.400 -27.101 1.00 35.19 102 GLU A CA 1
ATOM 767 C C . GLU A 1 102 ? 25.580 -2.356 -27.485 1.00 35.19 102 GLU A C 1
ATOM 769 O O . GLU A 1 102 ? 25.344 -1.558 -28.424 1.00 35.19 102 GLU A O 1
#